Protein AF-A0A9D2B7U5-F1 (afdb_monomer)

Solvent-accessible surface area (backbone atoms only — not comparable to full-atom values): 3490 Å² total; per-residue (Å²): 133,85,80,63,66,30,62,36,37,58,50,34,42,72,75,32,68,65,42,32,52,53,55,68,70,46,56,70,68,57,49,53,52,58,43,65,32,92,62,62,34,74,45,57,70,50,47,53,48,53,51,48,55,52,53,56,65,69,77,109

Nearest PDB structures (foldseek):
  4kjm-assembly1_A  TM=4.103E-01  e=3.869E+00  Staphylococcus aureus subsp. aureus MW2
  4kjm-assembly1_B  TM=4.101E-01  e=5.019E+00  Staphylococcus aureus subsp. aureus MW2
  6yyt-assembly1_C  TM=3.687E-01  e=8.447E+00  Severe acute respiratory syndrome coronavirus 2

Organism: NCBI:txid2838465

Radius of gyration: 11.03 Å; Cα contacts (8 Å, |Δi|>4): 48; chains: 1; bounding box: 27×23×28 Å

Foldseek 3Di:
DDLPFLVLLVVCLVVPVVLVVVLVPADPVLNVVLRPDPDRDNDSVSSVVSSVVVVVVVVD

Secondary structure (DSSP, 8-state):
------HHHHHHHHH-HHHHHHHHHS-HHHHHHHHH-SS---SHHHHHHHHHHHHHHH--

Sequence (60 aa):
MLHRQNSGLEQLLRRDPEAQRFYGSLPSYVQDLIQRQPRPVKSEAQLRQSAAEILESLHY

Structure (mmCIF, N/CA/C/O backbone):
data_AF-A0A9D2B7U5-F1
#
_entry.id   AF-A0A9D2B7U5-F1
#
loop_
_atom_site.group_PDB
_atom_site.id
_atom_site.type_symbol
_atom_site.label_atom_id
_atom_site.label_alt_id
_atom_site.label_comp_id
_atom_site.label_asym_id
_atom_site.label_entity_id
_atom_site.label_seq_id
_atom_site.pdbx_PDB_ins_code
_atom_site.Cartn_x
_atom_site.Cartn_y
_atom_site.Cartn_z
_atom_site.occupancy
_atom_site.B_iso_or_equiv
_atom_site.auth_seq_id
_atom_site.auth_comp_id
_atom_site.auth_asym_id
_atom_site.auth_atom_id
_atom_site.pdbx_PDB_model_num
ATOM 1 N N . MET A 1 1 ? 12.756 -13.181 15.287 1.00 41.31 1 MET A N 1
ATOM 2 C CA . MET A 1 1 ? 12.755 -12.645 13.909 1.00 41.31 1 MET A CA 1
ATOM 3 C C . MET A 1 1 ? 11.452 -11.876 13.733 1.00 41.31 1 MET A C 1
ATOM 5 O O . MET A 1 1 ? 10.399 -12.492 13.677 1.00 41.31 1 MET A O 1
ATOM 9 N N . LEU A 1 2 ? 11.494 -10.545 13.835 1.00 47.84 2 LEU A N 1
ATOM 10 C CA . LEU A 1 2 ? 10.296 -9.698 13.832 1.00 47.84 2 LEU A CA 1
ATOM 11 C C . LEU A 1 2 ? 9.782 -9.546 12.394 1.00 47.84 2 LEU A C 1
ATOM 13 O O . LEU A 1 2 ? 10.256 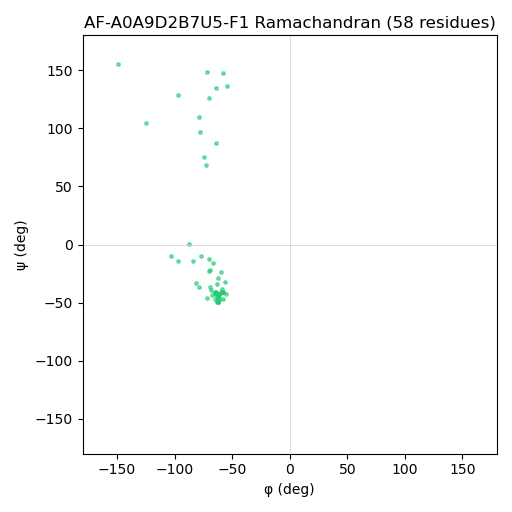-8.677 11.667 1.00 47.84 2 LEU A O 1
ATOM 17 N N . HIS A 1 3 ? 8.795 -10.355 11.997 1.00 48.81 3 HIS A N 1
ATOM 18 C CA . HIS A 1 3 ? 7.876 -9.965 10.926 1.00 48.81 3 HIS A CA 1
ATOM 19 C C . HIS A 1 3 ? 7.095 -8.750 11.431 1.00 48.81 3 HIS A C 1
ATOM 21 O O . HIS A 1 3 ? 6.049 -8.875 12.068 1.00 48.81 3 HIS A O 1
ATOM 27 N N . ARG A 1 4 ? 7.655 -7.558 11.213 1.00 53.97 4 ARG A N 1
ATOM 28 C CA . ARG A 1 4 ? 6.973 -6.291 11.461 1.00 53.97 4 ARG A CA 1
ATOM 29 C C . ARG A 1 4 ? 5.953 -6.118 10.337 1.00 53.97 4 ARG A C 1
ATOM 31 O O . ARG A 1 4 ? 6.192 -5.405 9.374 1.00 53.97 4 ARG A O 1
ATOM 38 N N . GLN A 1 5 ? 4.857 -6.868 10.435 1.00 58.78 5 GLN A N 1
ATOM 39 C CA . GLN A 1 5 ? 3.691 -6.683 9.583 1.00 58.78 5 GLN A CA 1
ATOM 40 C C . GLN A 1 5 ? 3.264 -5.221 9.710 1.00 58.78 5 GLN A C 1
ATOM 42 O O . GLN A 1 5 ? 3.311 -4.643 10.801 1.00 58.78 5 GLN A O 1
ATOM 47 N N . ASN A 1 6 ? 2.935 -4.606 8.582 1.00 65.38 6 ASN A N 1
ATOM 48 C CA . ASN A 1 6 ? 2.628 -3.190 8.479 1.00 65.38 6 ASN A CA 1
ATOM 49 C C . ASN A 1 6 ? 1.247 -2.914 9.116 1.00 65.38 6 ASN A C 1
ATOM 51 O O . ASN A 1 6 ? 0.282 -2.612 8.427 1.00 65.38 6 ASN A O 1
ATOM 55 N N . SER A 1 7 ? 1.121 -3.043 10.444 1.00 70.81 7 SER A N 1
ATOM 56 C CA .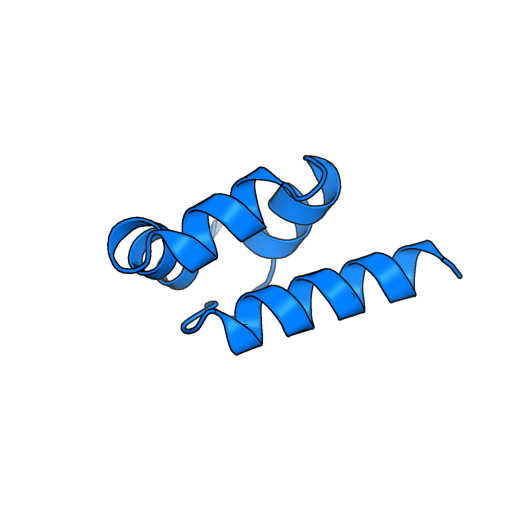 SER A 1 7 ? -0.170 -2.958 11.152 1.00 70.81 7 SER A CA 1
ATOM 57 C C . SER A 1 7 ? -0.873 -1.611 10.950 1.00 70.81 7 SER A C 1
ATOM 59 O O . SER A 1 7 ? -2.094 -1.524 11.057 1.00 70.81 7 SER A O 1
ATOM 61 N N . GLY A 1 8 ? -0.110 -0.561 10.619 1.00 80.88 8 GLY A N 1
ATOM 62 C CA . GLY A 1 8 ? -0.657 0.738 10.225 1.00 80.88 8 GLY A CA 1
ATOM 63 C C . GLY A 1 8 ? -1.450 0.668 8.920 1.00 80.88 8 GLY A C 1
ATOM 64 O O . GLY A 1 8 ? -2.547 1.221 8.858 1.00 80.88 8 GLY A O 1
ATOM 65 N N . LEU A 1 9 ? -0.944 -0.071 7.927 1.00 84.06 9 LEU A N 1
ATOM 66 C CA . LEU A 1 9 ? -1.638 -0.299 6.665 1.00 84.06 9 LEU A CA 1
ATOM 67 C C . LEU A 1 9 ? -2.951 -1.042 6.904 1.00 84.06 9 LEU A C 1
ATOM 69 O O . LEU A 1 9 ? -3.991 -0.583 6.459 1.00 84.06 9 LEU A O 1
ATOM 73 N N . GLU A 1 10 ? -2.941 -2.143 7.656 1.00 84.19 10 GLU A N 1
ATOM 74 C CA . GLU A 1 10 ? -4.171 -2.897 7.939 1.00 84.19 10 GLU A CA 1
ATOM 75 C C . GLU A 1 10 ? -5.227 -2.044 8.659 1.00 84.19 10 GLU A C 1
ATOM 77 O O . GLU A 1 10 ? -6.413 -2.103 8.325 1.00 84.19 10 GLU A O 1
ATOM 82 N N . GLN A 1 11 ? -4.809 -1.206 9.617 1.00 87.00 11 GLN A N 1
ATOM 83 C CA . GLN A 1 11 ? -5.707 -0.240 10.255 1.00 87.00 11 GLN A CA 1
ATOM 84 C C . GLN A 1 11 ? -6.240 0.801 9.268 1.00 87.00 11 GLN A C 1
ATOM 86 O O . GLN A 1 11 ? -7.423 1.135 9.336 1.00 87.00 11 GLN A O 1
ATOM 91 N N . LEU A 1 12 ? -5.401 1.303 8.359 1.00 87.31 12 LEU A N 1
ATOM 92 C CA . LEU A 1 12 ? -5.818 2.242 7.322 1.00 87.31 12 LEU A CA 1
ATOM 93 C C . LEU A 1 12 ? -6.843 1.599 6.384 1.00 87.31 12 LEU A C 1
ATOM 95 O O . LEU A 1 12 ? -7.908 2.168 6.198 1.00 87.31 12 LEU A O 1
ATOM 99 N N . LEU A 1 13 ? -6.567 0.398 5.869 1.00 88.00 13 LEU A N 1
ATOM 100 C CA . LEU A 1 13 ? -7.459 -0.326 4.956 1.00 88.00 13 LEU A CA 1
ATOM 101 C C . LEU A 1 13 ? -8.807 -0.670 5.606 1.00 88.00 13 LEU A C 1
ATOM 103 O O . LEU A 1 13 ? -9.815 -0.776 4.917 1.00 88.00 13 LEU A O 1
ATOM 107 N N . ARG A 1 14 ? -8.839 -0.848 6.934 1.00 87.75 14 ARG A N 1
ATOM 108 C CA . ARG A 1 14 ? -10.085 -1.053 7.690 1.00 87.75 14 ARG A CA 1
ATOM 109 C C . ARG A 1 14 ? -10.853 0.237 7.956 1.00 87.75 14 ARG A C 1
ATOM 111 O O . ARG A 1 14 ? -12.078 0.204 8.002 1.00 87.75 14 ARG A O 1
ATOM 118 N N . ARG A 1 15 ? -10.150 1.345 8.206 1.00 88.94 15 ARG A N 1
ATOM 119 C CA . ARG A 1 15 ? -10.765 2.642 8.528 1.00 88.94 15 ARG A CA 1
ATOM 120 C C . ARG A 1 15 ? -11.217 3.392 7.278 1.00 88.94 15 ARG A C 1
ATOM 122 O O . ARG A 1 15 ? -12.183 4.142 7.349 1.00 88.94 15 ARG A O 1
ATOM 129 N N . ASP A 1 16 ? -10.492 3.224 6.179 1.00 88.81 16 ASP A N 1
ATOM 130 C CA . ASP A 1 16 ? -10.591 4.054 4.989 1.00 88.81 16 ASP A CA 1
ATOM 131 C C . ASP A 1 16 ? -10.880 3.194 3.743 1.00 88.81 16 ASP A C 1
ATOM 133 O O . ASP A 1 16 ? -9.996 2.486 3.242 1.00 88.81 16 ASP A O 1
ATOM 137 N N . PRO A 1 17 ? -12.130 3.208 3.244 1.00 87.75 17 PRO A N 1
ATOM 138 C CA . PRO A 1 17 ? -12.526 2.382 2.108 1.00 87.75 17 PRO A CA 1
ATOM 139 C C . PRO A 1 17 ? -11.906 2.852 0.783 1.00 87.75 17 PRO A C 1
ATOM 141 O O . PRO A 1 17 ? -11.773 2.050 -0.143 1.00 87.75 17 PRO A O 1
ATOM 144 N N . GLU A 1 18 ? -11.506 4.122 0.666 1.00 88.44 18 GLU A N 1
ATOM 145 C CA . GLU A 1 18 ? -10.809 4.630 -0.522 1.00 88.44 18 GLU A CA 1
ATOM 146 C C . GLU A 1 18 ? -9.377 4.098 -0.583 1.00 88.44 18 GLU A C 1
ATOM 148 O O . GLU A 1 18 ? -8.973 3.547 -1.612 1.00 88.44 18 GLU A O 1
ATOM 153 N N . ALA A 1 19 ? -8.650 4.141 0.538 1.00 88.56 19 ALA A N 1
ATOM 154 C CA . ALA A 1 19 ? -7.335 3.517 0.650 1.00 88.56 19 ALA A CA 1
ATOM 155 C C . ALA A 1 19 ? -7.399 2.009 0.367 1.00 88.56 19 ALA A C 1
ATOM 157 O O . ALA A 1 19 ? -6.517 1.475 -0.305 1.00 88.56 19 ALA A O 1
ATOM 158 N N . GLN A 1 20 ? -8.458 1.326 0.821 1.00 90.25 20 GLN A N 1
ATOM 159 C CA . GLN A 1 20 ? -8.676 -0.089 0.520 1.00 90.25 20 GLN A CA 1
ATOM 160 C C . GLN A 1 20 ? -8.859 -0.353 -0.975 1.00 90.25 20 GLN A C 1
ATOM 162 O O . GLN A 1 20 ? -8.226 -1.258 -1.521 1.00 90.25 20 GLN A O 1
ATOM 167 N N . ARG A 1 21 ? -9.702 0.437 -1.649 1.00 90.44 21 ARG A N 1
ATOM 168 C CA . ARG A 1 21 ? -9.919 0.316 -3.098 1.00 90.44 21 ARG A CA 1
ATOM 169 C C . ARG A 1 21 ? -8.647 0.593 -3.885 1.00 90.44 21 ARG A C 1
ATOM 171 O O . ARG A 1 21 ? -8.343 -0.157 -4.806 1.00 90.44 21 ARG A O 1
ATOM 178 N N . PHE A 1 22 ? -7.905 1.633 -3.505 1.00 89.50 22 PHE A N 1
ATOM 179 C CA . PHE A 1 22 ? -6.626 1.955 -4.129 1.00 89.50 22 PHE A CA 1
ATOM 180 C C . PHE A 1 22 ? -5.618 0.822 -3.927 1.00 89.50 22 PHE A C 1
ATOM 182 O O . PHE A 1 22 ? -5.049 0.332 -4.890 1.00 89.50 22 PHE A O 1
ATOM 189 N N . TYR A 1 23 ? -5.447 0.338 -2.697 1.00 89.62 23 TYR A N 1
ATOM 190 C CA . TYR A 1 23 ? -4.555 -0.785 -2.418 1.00 89.62 23 TYR A CA 1
ATOM 191 C C . TYR A 1 23 ? -4.929 -2.046 -3.209 1.00 89.62 23 TYR A C 1
ATOM 193 O O . TYR A 1 23 ? -4.055 -2.726 -3.738 1.00 89.62 23 TYR A O 1
ATOM 201 N N . GLY A 1 24 ? -6.229 -2.331 -3.324 1.00 90.50 24 GLY A N 1
ATOM 202 C CA . GLY A 1 24 ? -6.745 -3.458 -4.096 1.00 90.50 24 GLY A CA 1
ATOM 203 C C . GLY A 1 24 ? -6.588 -3.310 -5.613 1.00 90.50 24 GLY A C 1
ATOM 204 O O . GLY A 1 24 ? -6.579 -4.326 -6.303 1.00 90.50 24 GLY A O 1
ATOM 205 N N . SER A 1 25 ? -6.441 -2.088 -6.139 1.00 91.81 25 SER A N 1
ATOM 206 C CA . SER A 1 25 ? -6.156 -1.864 -7.563 1.00 91.81 25 SER A CA 1
ATOM 207 C C . SER A 1 25 ? -4.669 -1.977 -7.904 1.00 91.81 25 SER A C 1
ATOM 209 O O . SER A 1 25 ? -4.322 -2.091 -9.081 1.00 91.81 25 SER A O 1
ATOM 211 N N . LEU A 1 26 ? -3.786 -1.964 -6.899 1.00 89.19 26 LEU A N 1
ATOM 212 C CA . LEU A 1 26 ? -2.353 -2.129 -7.106 1.00 89.19 26 LEU A CA 1
ATOM 213 C C . LEU A 1 26 ? -2.010 -3.579 -7.482 1.00 89.19 26 LEU A C 1
ATOM 215 O O . LEU A 1 26 ? -2.633 -4.516 -6.977 1.00 89.19 26 LEU A O 1
ATOM 219 N N . PRO A 1 27 ? -0.966 -3.801 -8.296 1.00 90.62 27 PRO A N 1
ATOM 220 C CA . PRO A 1 27 ? -0.456 -5.139 -8.568 1.00 90.62 27 PRO A CA 1
ATOM 221 C C . PRO A 1 27 ? -0.021 -5.871 -7.292 1.00 90.62 27 PRO A C 1
ATOM 223 O O . PRO A 1 27 ? 0.527 -5.259 -6.373 1.00 90.62 27 PRO A O 1
ATOM 226 N N . SER A 1 28 ? -0.170 -7.199 -7.262 1.00 88.62 28 SER A N 1
ATOM 227 C CA . SER A 1 28 ? 0.175 -8.025 -6.093 1.00 88.62 28 SER A CA 1
ATOM 228 C C . SER A 1 28 ? 1.627 -7.851 -5.629 1.00 88.62 28 SER A C 1
ATOM 230 O O . SER A 1 28 ? 1.894 -7.898 -4.433 1.00 88.62 28 SER A O 1
ATOM 232 N N . TYR A 1 29 ? 2.563 -7.593 -6.550 1.00 87.44 29 TYR A N 1
ATOM 233 C CA . TYR A 1 29 ? 3.960 -7.327 -6.197 1.00 87.44 29 TYR A CA 1
ATOM 234 C C . TYR A 1 29 ? 4.137 -5.972 -5.485 1.00 87.44 29 TYR A C 1
ATOM 236 O O . TYR A 1 29 ? 4.933 -5.876 -4.556 1.00 87.44 29 TYR A O 1
ATOM 244 N N . VAL A 1 30 ? 3.380 -4.931 -5.865 1.00 88.31 30 VAL A N 1
ATOM 245 C CA . VAL A 1 30 ? 3.408 -3.625 -5.181 1.00 88.31 30 VAL A CA 1
ATOM 246 C C . VAL A 1 30 ? 2.830 -3.783 -3.782 1.00 88.31 30 VAL A C 1
ATOM 248 O O . VAL A 1 30 ? 3.400 -3.277 -2.823 1.00 88.31 30 VAL A O 1
ATOM 251 N N . GLN A 1 31 ? 1.728 -4.524 -3.654 1.00 88.94 31 GLN A N 1
ATOM 252 C CA . GLN A 1 31 ? 1.111 -4.819 -2.362 1.00 88.94 31 GLN A CA 1
ATOM 253 C C . GLN A 1 31 ? 2.096 -5.519 -1.411 1.00 88.94 31 GLN A C 1
ATOM 255 O O . GLN A 1 31 ? 2.246 -5.092 -0.266 1.00 88.94 31 GLN A O 1
ATOM 260 N N . ASP A 1 32 ? 2.814 -6.539 -1.890 1.00 88.25 32 ASP A N 1
ATOM 261 C CA . ASP A 1 32 ? 3.838 -7.243 -1.106 1.00 88.25 32 ASP A CA 1
ATOM 262 C C . ASP A 1 32 ? 4.983 -6.303 -0.690 1.00 88.25 32 ASP A C 1
ATOM 264 O O . ASP A 1 32 ? 5.381 -6.272 0.477 1.00 88.25 32 ASP A O 1
ATOM 268 N N . LEU A 1 33 ? 5.452 -5.451 -1.607 1.00 87.50 33 LEU A N 1
ATOM 269 C CA . LEU A 1 33 ? 6.489 -4.460 -1.316 1.00 87.50 33 LEU A CA 1
ATOM 270 C C . LEU A 1 33 ? 6.033 -3.421 -0.284 1.00 87.50 33 LEU A C 1
ATOM 272 O O . LEU A 1 33 ? 6.799 -3.107 0.626 1.00 87.50 33 LEU A O 1
ATOM 276 N N . ILE A 1 34 ? 4.791 -2.935 -0.366 1.00 86.94 34 ILE A N 1
ATOM 277 C CA . ILE A 1 34 ? 4.206 -2.022 0.629 1.00 86.94 34 ILE A CA 1
ATOM 278 C C . ILE A 1 34 ? 4.119 -2.711 1.998 1.00 86.94 34 ILE A C 1
ATOM 280 O O . ILE A 1 34 ? 4.509 -2.121 3.007 1.00 86.94 34 ILE A O 1
ATOM 284 N N . GLN A 1 35 ? 3.672 -3.970 2.058 1.00 85.00 35 GLN A N 1
ATOM 285 C CA . GLN A 1 35 ? 3.613 -4.726 3.316 1.00 85.00 35 GLN A CA 1
ATOM 286 C C . GLN A 1 35 ? 4.992 -4.954 3.937 1.00 85.00 35 GLN A C 1
ATOM 288 O O . GLN A 1 35 ? 5.122 -4.956 5.162 1.00 85.00 35 GLN A O 1
ATOM 293 N N . ARG A 1 36 ? 6.020 -5.118 3.102 1.00 83.06 36 ARG A N 1
ATOM 294 C CA . ARG A 1 36 ? 7.413 -5.295 3.526 1.00 83.06 36 ARG A CA 1
ATOM 295 C C . ARG A 1 36 ? 8.093 -4.002 3.958 1.00 83.06 36 ARG A C 1
ATOM 297 O O . ARG A 1 36 ? 9.190 -4.066 4.518 1.00 83.06 36 ARG A O 1
ATOM 304 N N . GLN A 1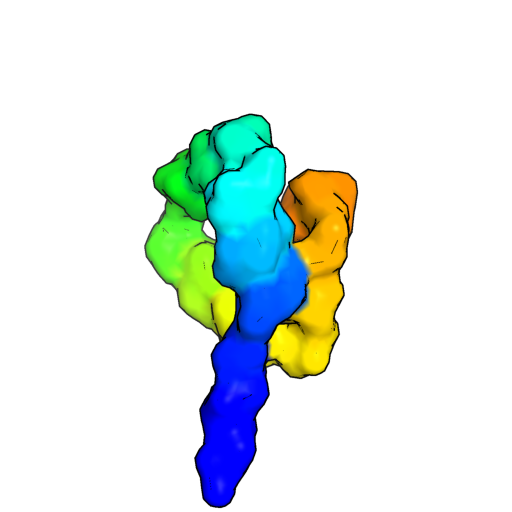 37 ? 7.483 -2.837 3.731 1.00 79.62 37 GLN A N 1
ATOM 305 C CA . GLN A 1 37 ? 8.090 -1.588 4.165 1.00 79.62 37 GLN A CA 1
ATOM 306 C C . GLN A 1 37 ? 8.200 -1.540 5.694 1.00 79.62 37 GLN A C 1
ATOM 308 O O . GLN A 1 37 ? 7.231 -1.809 6.405 1.00 79.62 37 GLN A O 1
ATOM 313 N N . PRO A 1 38 ? 9.355 -1.114 6.232 1.00 72.06 38 PRO A N 1
ATOM 314 C CA . PRO A 1 38 ? 9.540 -0.978 7.674 1.00 72.06 38 PRO A CA 1
ATOM 315 C C . PRO A 1 38 ? 8.727 0.184 8.266 1.00 72.06 38 PRO A C 1
ATOM 317 O O . PRO A 1 38 ? 8.638 0.309 9.492 1.00 72.06 38 PRO A O 1
ATOM 320 N N . ARG A 1 39 ? 8.175 1.059 7.414 1.00 78.62 39 ARG A N 1
ATOM 321 C CA . ARG A 1 39 ? 7.421 2.250 7.804 1.00 78.62 39 ARG A CA 1
ATOM 322 C C . ARG A 1 39 ? 5.916 1.964 7.770 1.00 78.62 39 ARG A C 1
ATOM 324 O O . ARG A 1 39 ? 5.421 1.483 6.752 1.00 78.62 39 ARG A O 1
ATOM 331 N N . PRO A 1 40 ? 5.184 2.276 8.854 1.00 79.75 40 PRO A N 1
ATOM 332 C CA . PRO A 1 40 ? 3.744 2.094 8.890 1.00 79.75 40 PRO A CA 1
ATOM 333 C C . PRO A 1 40 ? 3.040 3.093 7.970 1.00 79.75 40 PRO A C 1
ATOM 335 O O . PRO A 1 40 ? 3.214 4.301 8.139 1.00 79.75 40 PRO A O 1
ATOM 338 N N . VAL A 1 41 ? 2.196 2.605 7.062 1.00 84.50 41 VAL A N 1
ATOM 339 C CA . VAL A 1 41 ? 1.357 3.466 6.216 1.00 84.50 41 VAL A CA 1
ATOM 340 C C . VAL A 1 41 ? 0.154 3.938 7.028 1.00 84.50 41 VAL A C 1
ATOM 342 O O . VAL A 1 41 ? -0.711 3.143 7.379 1.00 84.50 41 VAL A O 1
ATOM 345 N N . LYS A 1 42 ? 0.102 5.229 7.374 1.00 84.19 42 LYS A N 1
ATOM 346 C CA . LYS A 1 42 ? -0.940 5.775 8.273 1.00 84.19 42 LYS A CA 1
ATOM 347 C C . LYS A 1 42 ? -2.049 6.562 7.570 1.00 84.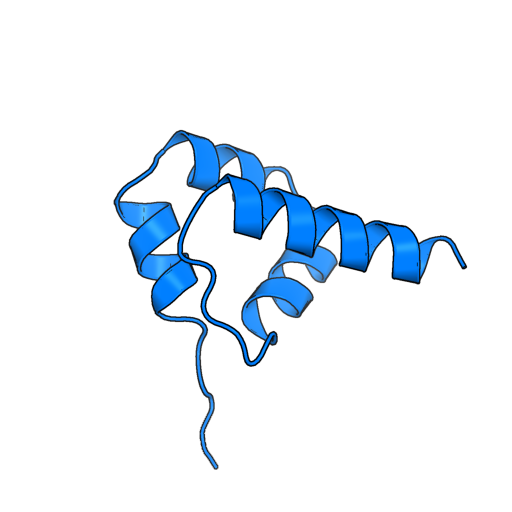19 42 LYS A C 1
ATOM 349 O O . LYS A 1 42 ? -3.042 6.899 8.214 1.00 84.19 42 LYS A O 1
ATOM 354 N N . SER A 1 43 ? -1.881 6.860 6.282 1.00 86.12 43 SER A N 1
ATOM 355 C CA . SER A 1 43 ? -2.803 7.686 5.493 1.00 86.12 43 SER A CA 1
ATOM 356 C C . SER A 1 43 ? -2.814 7.260 4.029 1.00 86.12 43 SER A C 1
ATOM 358 O O . SER A 1 43 ? -1.804 6.765 3.530 1.00 86.12 43 SER A O 1
ATOM 360 N N . GLU A 1 44 ? -3.911 7.540 3.321 1.00 86.94 44 GLU A N 1
ATOM 361 C CA . GLU A 1 44 ? -4.033 7.291 1.877 1.00 86.94 44 GLU A CA 1
ATOM 362 C C . GLU A 1 44 ? -2.913 7.976 1.074 1.00 86.94 44 GLU A C 1
ATOM 364 O O . GLU A 1 44 ? -2.290 7.352 0.221 1.00 86.94 44 GLU A O 1
ATOM 369 N N . ALA A 1 45 ? -2.571 9.224 1.411 1.00 87.75 45 A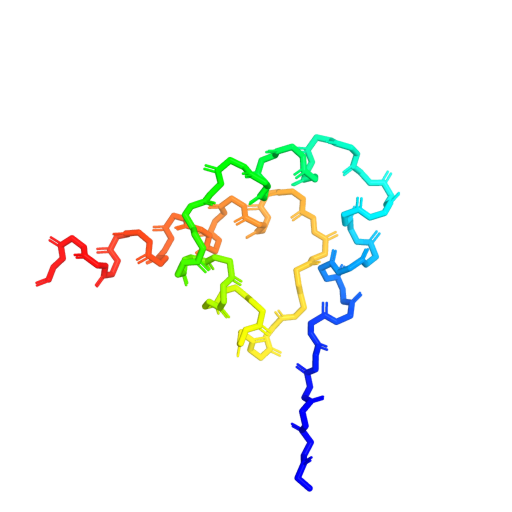LA A N 1
ATOM 370 C CA . ALA A 1 45 ? -1.476 9.945 0.762 1.00 87.75 45 ALA A CA 1
ATOM 371 C C . ALA A 1 45 ? -0.127 9.211 0.879 1.00 87.75 45 ALA A C 1
ATOM 373 O O . ALA A 1 45 ? 0.612 9.126 -0.097 1.00 87.75 45 ALA A O 1
ATOM 374 N N . GLN A 1 46 ? 0.169 8.624 2.047 1.00 88.00 46 GLN A N 1
ATOM 375 C CA . GLN A 1 46 ? 1.381 7.816 2.231 1.00 88.00 46 GLN A CA 1
ATOM 376 C C . GLN A 1 46 ? 1.310 6.522 1.426 1.00 88.00 46 GLN A C 1
ATOM 378 O O . GLN A 1 46 ? 2.308 6.121 0.845 1.00 88.00 46 GLN A O 1
ATOM 383 N N . LEU A 1 47 ? 0.136 5.888 1.358 1.00 88.06 47 LEU A N 1
ATOM 384 C CA . LEU A 1 47 ? -0.054 4.684 0.558 1.00 88.06 47 LEU A CA 1
ATOM 385 C C . LEU A 1 47 ? 0.219 4.952 -0.925 1.00 88.06 47 LEU A C 1
ATOM 387 O O . LEU A 1 47 ? 0.941 4.193 -1.567 1.00 88.06 47 LEU A O 1
ATOM 391 N N . ARG A 1 48 ? -0.338 6.048 -1.450 1.00 89.69 48 ARG A N 1
ATOM 392 C CA . ARG A 1 48 ? -0.131 6.493 -2.831 1.00 89.69 48 ARG A CA 1
ATOM 393 C C . ARG A 1 48 ? 1.324 6.839 -3.098 1.00 89.69 48 ARG A C 1
ATOM 395 O O . ARG A 1 48 ? 1.854 6.404 -4.112 1.00 89.69 48 ARG A O 1
ATOM 402 N N . GLN A 1 49 ? 1.969 7.562 -2.184 1.00 89.31 49 GLN A N 1
ATOM 4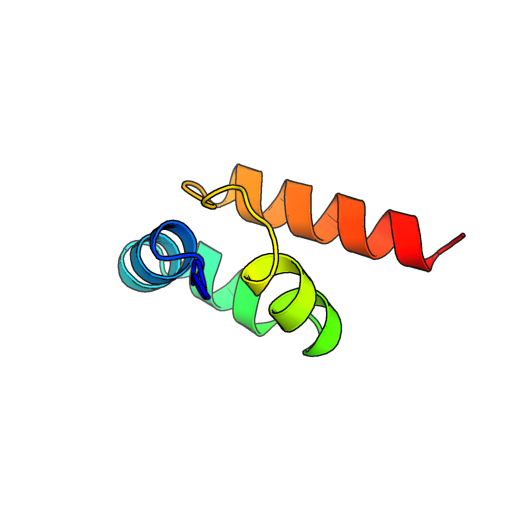03 C CA . GLN A 1 49 ? 3.385 7.900 -2.303 1.00 89.31 49 GLN A CA 1
ATOM 404 C C . GLN A 1 49 ? 4.257 6.641 -2.311 1.00 89.31 49 GLN A C 1
ATOM 406 O O . GLN A 1 49 ? 5.039 6.457 -3.231 1.00 89.31 49 GLN A O 1
ATOM 411 N N . SER A 1 50 ? 4.056 5.725 -1.361 1.00 8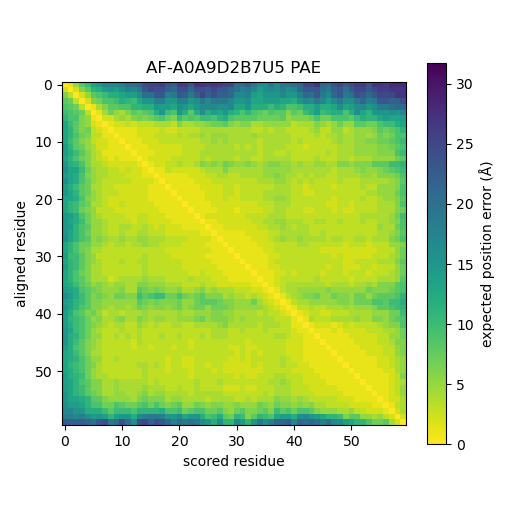8.06 50 SER A N 1
ATOM 412 C CA . SER A 1 50 ? 4.778 4.452 -1.312 1.00 88.06 50 SER A CA 1
ATOM 413 C C . SER A 1 50 ? 4.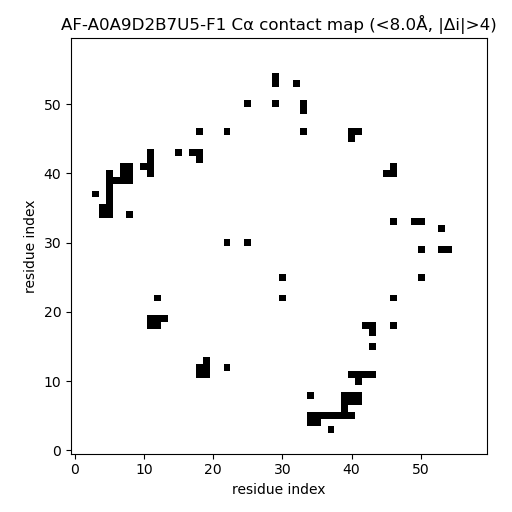560 3.603 -2.563 1.00 88.06 50 SER A C 1
ATOM 415 O O . SER A 1 50 ?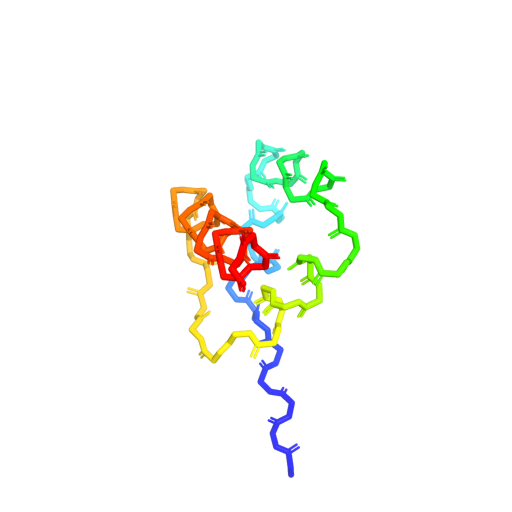 5.508 3.010 -3.069 1.00 88.06 50 SER A O 1
ATOM 417 N N . ALA A 1 51 ? 3.327 3.543 -3.072 1.00 88.81 51 ALA A N 1
ATOM 418 C CA . ALA A 1 51 ? 3.025 2.846 -4.316 1.00 88.81 51 ALA A CA 1
ATOM 419 C C . ALA A 1 51 ? 3.728 3.500 -5.515 1.00 88.81 51 ALA A C 1
ATOM 421 O O . ALA A 1 51 ? 4.292 2.787 -6.338 1.00 88.81 51 ALA A O 1
ATOM 422 N N . ALA A 1 52 ? 3.731 4.834 -5.592 1.00 89.75 52 ALA A N 1
ATOM 423 C CA . ALA A 1 52 ? 4.417 5.581 -6.640 1.00 89.75 52 ALA A CA 1
ATOM 424 C C . ALA A 1 52 ? 5.932 5.348 -6.595 1.00 89.75 52 ALA A C 1
ATOM 426 O O . ALA A 1 52 ? 6.497 4.965 -7.609 1.00 89.75 52 ALA A O 1
ATOM 427 N N . GLU A 1 53 ? 6.566 5.455 -5.424 1.00 88.94 53 GLU A N 1
ATOM 428 C CA . GLU A 1 53 ? 8.005 5.203 -5.258 1.00 88.94 53 GLU A CA 1
ATOM 429 C C . GLU A 1 53 ? 8.393 3.777 -5.682 1.00 88.94 53 GLU A C 1
ATOM 431 O O . GLU A 1 53 ? 9.413 3.572 -6.338 1.00 88.94 53 GLU A O 1
ATOM 436 N N . ILE A 1 54 ? 7.565 2.781 -5.345 1.00 87.94 54 ILE A N 1
ATOM 437 C CA . ILE A 1 54 ? 7.777 1.393 -5.772 1.00 87.94 54 ILE A CA 1
ATOM 438 C C . ILE A 1 54 ? 7.655 1.263 -7.292 1.00 87.94 54 ILE A C 1
ATOM 440 O O . ILE A 1 54 ? 8.493 0.620 -7.917 1.00 87.94 54 ILE A O 1
ATOM 444 N N . LEU A 1 55 ? 6.613 1.848 -7.886 1.00 86.06 55 LEU A N 1
ATOM 445 C CA . LEU A 1 55 ? 6.387 1.791 -9.330 1.00 86.06 55 LEU A CA 1
ATOM 446 C C . LEU A 1 55 ? 7.497 2.509 -10.106 1.00 86.06 55 LEU A C 1
ATOM 448 O O . LEU A 1 55 ? 7.975 1.974 -11.104 1.00 86.06 55 LEU A O 1
ATOM 452 N N . GLU A 1 56 ? 7.951 3.667 -9.625 1.00 86.75 56 GLU A N 1
ATOM 453 C CA . GLU A 1 56 ? 9.087 4.392 -10.200 1.00 86.75 56 GLU A CA 1
ATOM 454 C C . GLU A 1 56 ? 10.376 3.575 -10.110 1.00 86.75 56 GLU A C 1
ATOM 456 O O . GLU A 1 56 ? 11.104 3.469 -11.094 1.00 86.75 56 GLU A O 1
ATOM 461 N N . SER A 1 57 ? 10.626 2.919 -8.973 1.00 83.06 57 SER A N 1
ATOM 462 C CA . SER A 1 57 ? 11.803 2.063 -8.798 1.00 83.06 57 SER A CA 1
ATOM 463 C C . SER A 1 57 ? 11.792 0.805 -9.675 1.00 83.06 57 SER A C 1
ATOM 465 O O . SER A 1 57 ? 12.829 0.160 -9.791 1.00 83.06 57 SER A O 1
ATOM 467 N N . LEU A 1 58 ? 10.647 0.421 -10.246 1.00 78.25 58 LEU A N 1
ATOM 468 C CA . LEU A 1 58 ? 10.517 -0.729 -11.149 1.00 78.25 58 LEU A CA 1
ATOM 469 C C . LEU A 1 58 ? 10.565 -0.341 -12.629 1.00 78.25 58 LEU A C 1
ATOM 471 O O . LEU A 1 58 ? 10.693 -1.213 -13.484 1.00 78.25 58 LEU A O 1
ATOM 475 N N . HIS A 1 59 ? 10.425 0.950 -12.932 1.00 67.19 59 HIS A N 1
ATOM 476 C CA . HIS A 1 59 ? 10.536 1.501 -14.282 1.00 67.19 59 HIS A CA 1
ATOM 477 C C . HIS A 1 59 ? 11.984 1.869 -14.667 1.00 67.19 59 HIS A C 1
ATOM 479 O O . HIS A 1 59 ? 12.205 2.342 -15.783 1.00 67.19 59 HIS A O 1
ATOM 485 N N . TYR A 1 60 ? 12.947 1.638 -13.770 1.00 48.34 60 TYR A N 1
ATOM 486 C CA . TYR A 1 60 ? 14.390 1.841 -13.946 1.00 48.34 60 TYR A CA 1
ATOM 487 C C . TYR A 1 60 ? 15.146 0.514 -13.856 1.00 48.34 60 TYR A C 1
ATOM 489 O O . TYR A 1 60 ? 16.184 0.396 -14.547 1.00 48.34 60 TYR A O 1
#

Mean predicted aligned error: 5.65 Å

pLDDT: mean 82.04, std 12.13, range [41.31, 91.81]